Protein AF-A0A3E0Q149-F1 (afdb_monomer_lite)

pLDDT: mean 92.42, std 12.47, range [46.09, 98.69]

Foldseek 3Di:
DDWFKKKFWWPFQDDDDPLLVVLLVVLPQVQWDWDDDPRIIMIIGGDDDPDPVVRVVSSQNSCVSSVTHTDDMGHPPVRDDDDD

Sequence (84 aa):
MKKYQFSLILKGSPELTEELADALFEAGCDDGTPGTSAGVFSIDFHREADTLEAAINSAIENVAAAGYDVDQVQIEAGAMAQPA

Secondary structure (DSSP, 8-state):
-EEEEEEEEESS-----HHHHHHHHHTT-TTEEEEEETTEEEEEEEEEESSHHHHHHHHHHHHHHTT--EEEEE--TTTSPPP-

Radius of gyration: 12.74 Å; chains: 1; bounding box: 31×16×46 Å

Structure (mmCIF, N/CA/C/O backbone):
data_AF-A0A3E0Q149-F1
#
_entry.id   AF-A0A3E0Q149-F1
#
loop_
_atom_site.group_PDB
_atom_site.id
_atom_site.type_symbol
_atom_site.label_atom_id
_atom_site.label_alt_id
_atom_site.label_comp_id
_atom_site.label_asym_id
_atom_site.label_entity_id
_atom_site.label_seq_id
_atom_site.pdbx_PDB_ins_code
_atom_site.Cartn_x
_atom_site.Cartn_y
_atom_site.Cartn_z
_atom_site.occupancy
_atom_site.B_iso_or_equiv
_atom_site.auth_seq_id
_atom_site.auth_comp_id
_atom_site.auth_asym_id
_atom_site.auth_atom_id
_atom_site.pdbx_PDB_model_num
ATOM 1 N N . MET A 1 1 ? -15.756 3.744 12.503 1.00 75.94 1 MET A N 1
ATOM 2 C CA . MET A 1 1 ? -14.479 3.821 11.774 1.00 75.94 1 MET A CA 1
ATOM 3 C C . MET A 1 1 ? -13.580 4.910 12.337 1.00 75.94 1 MET A C 1
ATOM 5 O O . MET A 1 1 ? -14.066 5.931 12.816 1.00 75.94 1 MET A O 1
ATOM 9 N N . LYS A 1 2 ? -12.276 4.643 12.347 1.00 91.69 2 LYS A N 1
ATOM 10 C CA . LYS A 1 2 ? -11.193 5.560 12.710 1.00 91.69 2 LYS A CA 1
ATOM 11 C C . LYS A 1 2 ? -10.229 5.635 11.533 1.00 91.69 2 LYS A C 1
ATOM 13 O O . LYS A 1 2 ? -10.137 4.686 10.759 1.00 91.69 2 LYS A O 1
ATOM 18 N N . LYS A 1 3 ? -9.501 6.743 11.437 1.00 94.50 3 LYS A N 1
ATOM 19 C CA . LYS A 1 3 ? -8.439 6.918 10.453 1.00 94.50 3 LYS A CA 1
ATOM 20 C C . LYS A 1 3 ? -7.120 6.405 11.024 1.00 94.50 3 LYS A C 1
ATOM 22 O O . LYS A 1 3 ? -6.732 6.811 12.120 1.00 94.50 3 LYS A O 1
ATOM 27 N N . TYR A 1 4 ? -6.461 5.520 10.293 1.00 95.56 4 TYR A N 1
ATOM 28 C CA . TYR A 1 4 ? -5.186 4.909 10.644 1.00 95.56 4 TYR A CA 1
ATOM 29 C C . TYR A 1 4 ? -4.099 5.377 9.681 1.00 95.56 4 TYR A C 1
ATOM 31 O O . TYR A 1 4 ? -4.356 5.566 8.494 1.00 95.56 4 TYR A O 1
ATOM 39 N N . GLN A 1 5 ? -2.893 5.571 10.210 1.00 96.00 5 GLN A N 1
ATOM 40 C CA . GLN A 1 5 ? -1.708 5.930 9.436 1.00 96.00 5 GLN A CA 1
ATOM 41 C C . GLN A 1 5 ? -0.682 4.810 9.548 1.00 96.00 5 GLN A C 1
ATOM 43 O O . GLN A 1 5 ? -0.377 4.353 10.652 1.00 96.00 5 GLN A O 1
ATOM 48 N N . PHE A 1 6 ? -0.202 4.349 8.402 1.00 97.19 6 PHE A N 1
ATOM 49 C CA . PHE A 1 6 ? 0.815 3.312 8.268 1.00 97.19 6 PHE A CA 1
ATOM 50 C C . PHE A 1 6 ? 1.391 3.369 6.855 1.00 97.19 6 PHE A C 1
ATOM 52 O O . PHE A 1 6 ? 0.775 3.939 5.954 1.00 97.19 6 PHE A O 1
ATOM 59 N N . SER A 1 7 ? 2.536 2.728 6.655 1.00 97.81 7 SER A N 1
ATOM 60 C CA . SER A 1 7 ? 3.158 2.605 5.340 1.00 97.81 7 SER A CA 1
ATOM 61 C C . SER A 1 7 ? 3.300 1.138 4.963 1.00 97.81 7 SER A C 1
ATOM 63 O O . SER A 1 7 ? 3.658 0.305 5.800 1.00 97.81 7 SER A O 1
ATOM 65 N N . LEU A 1 8 ? 3.037 0.810 3.702 1.00 98.25 8 LEU A N 1
ATOM 66 C CA . LEU A 1 8 ? 3.366 -0.497 3.137 1.00 98.25 8 LEU A CA 1
ATOM 67 C C . LEU A 1 8 ? 4.644 -0.371 2.320 1.00 98.25 8 LEU A C 1
ATOM 69 O O . LEU A 1 8 ? 4.728 0.476 1.436 1.00 98.25 8 LEU A O 1
ATOM 73 N N . ILE A 1 9 ? 5.628 -1.212 2.613 1.00 98.06 9 ILE A N 1
ATOM 74 C CA . ILE A 1 9 ? 6.836 -1.358 1.803 1.00 98.06 9 ILE A CA 1
ATOM 75 C C . ILE A 1 9 ? 6.578 -2.465 0.798 1.00 98.06 9 ILE A C 1
ATOM 77 O O . ILE A 1 9 ? 6.206 -3.571 1.193 1.00 98.06 9 ILE A O 1
ATOM 81 N N . LEU A 1 10 ? 6.754 -2.177 -0.488 1.00 97.44 10 LEU A N 1
ATOM 82 C CA . LEU A 1 10 ? 6.560 -3.182 -1.528 1.00 97.44 10 LEU A CA 1
ATOM 83 C C . LEU A 1 10 ? 7.794 -4.073 -1.660 1.00 97.44 10 LEU A C 1
ATOM 85 O O . LEU A 1 10 ? 8.919 -3.655 -1.390 1.00 97.44 10 LEU A O 1
ATOM 89 N N . LYS A 1 11 ? 7.587 -5.313 -2.105 1.00 95.75 11 LYS A N 1
ATOM 90 C CA . LYS A 1 11 ? 8.688 -6.183 -2.512 1.00 95.75 11 LYS A CA 1
ATOM 91 C C . LYS A 1 11 ? 9.337 -5.622 -3.768 1.00 95.75 11 LYS A C 1
ATOM 93 O O . LYS A 1 11 ? 8.676 -5.338 -4.765 1.00 95.75 11 LYS A O 1
ATOM 98 N N . GLY A 1 12 ? 10.661 -5.538 -3.730 1.00 92.44 12 GLY A N 1
ATOM 99 C CA . GLY A 1 12 ? 11.434 -4.902 -4.787 1.00 92.44 12 GLY A CA 1
ATOM 100 C C . GLY A 1 12 ? 11.320 -3.378 -4.741 1.00 92.44 12 GLY A C 1
ATOM 101 O O . GLY A 1 12 ? 11.008 -2.784 -3.716 1.00 92.44 12 GLY A O 1
ATOM 102 N N . SER A 1 13 ? 11.630 -2.739 -5.862 1.00 90.94 13 SER A N 1
ATOM 103 C CA . SER A 1 13 ? 11.540 -1.287 -6.007 1.00 90.94 13 SER A CA 1
ATOM 104 C C . SER A 1 13 ? 11.048 -0.979 -7.416 1.00 90.94 13 SER A C 1
ATOM 106 O O . SER A 1 13 ? 11.876 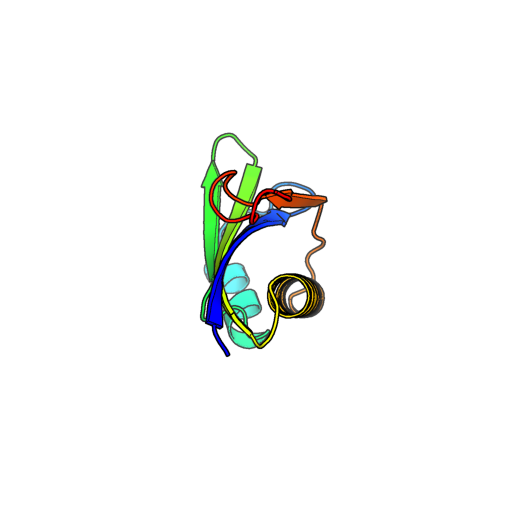-0.670 -8.279 1.00 90.94 13 SER A O 1
ATOM 108 N N . PRO A 1 14 ? 9.738 -1.138 -7.693 1.00 92.12 14 PRO A N 1
ATOM 109 C CA . PRO A 1 14 ? 9.187 -0.733 -8.978 1.00 92.12 14 PRO A CA 1
ATOM 110 C C . PRO A 1 14 ? 9.461 0.756 -9.221 1.00 92.12 14 PRO A C 1
ATOM 112 O O . PRO A 1 14 ? 9.616 1.538 -8.283 1.00 92.12 14 PRO A O 1
ATOM 115 N N . GLU A 1 15 ? 9.556 1.146 -10.487 1.00 94.31 15 GLU A N 1
ATOM 116 C CA . GLU A 1 15 ? 9.630 2.559 -10.844 1.00 94.31 15 GLU A CA 1
ATOM 117 C C . GLU A 1 15 ? 8.267 3.210 -10.595 1.00 94.31 15 GLU A C 1
ATOM 119 O O . GLU A 1 15 ? 7.231 2.641 -10.940 1.00 94.31 15 GLU A O 1
ATOM 124 N N . LEU A 1 16 ? 8.258 4.393 -9.978 1.00 95.44 16 LEU A N 1
ATOM 125 C CA . LEU A 1 16 ? 7.032 5.160 -9.788 1.00 95.44 16 LEU A CA 1
ATOM 126 C C . LEU A 1 16 ? 6.627 5.809 -11.116 1.00 95.44 16 LEU A C 1
ATOM 128 O O . LEU A 1 16 ? 7.118 6.886 -11.455 1.00 95.44 16 LEU A O 1
ATOM 132 N N . THR A 1 17 ? 5.742 5.145 -11.856 1.00 96.88 17 THR A N 1
ATOM 133 C CA . THR A 1 17 ? 5.140 5.663 -13.092 1.00 96.88 17 THR A CA 1
ATOM 134 C C . THR A 1 17 ? 3.684 6.072 -12.868 1.00 96.88 17 THR A C 1
ATOM 136 O O . THR A 1 17 ? 3.079 5.706 -11.855 1.00 96.88 17 THR A O 1
ATOM 139 N N . GLU A 1 18 ? 3.109 6.831 -13.806 1.00 96.81 18 GLU A N 1
ATOM 140 C CA . GLU A 1 18 ? 1.681 7.180 -13.766 1.00 96.81 18 GLU A CA 1
ATOM 141 C C . GLU A 1 18 ? 0.806 5.925 -13.846 1.00 96.81 18 GLU A C 1
ATOM 143 O O . GLU A 1 18 ? -0.125 5.788 -13.065 1.00 96.81 18 GLU A O 1
ATOM 148 N N . GLU A 1 19 ? 1.159 4.950 -14.687 1.00 97.50 19 GLU A N 1
ATOM 149 C CA . GLU A 1 19 ? 0.393 3.708 -14.836 1.00 97.50 19 GLU A CA 1
ATOM 150 C C . GLU A 1 19 ? 0.367 2.879 -13.548 1.00 97.50 19 GLU A C 1
ATOM 152 O O . GLU A 1 19 ? -0.643 2.258 -13.226 1.00 97.50 19 GLU A O 1
ATOM 157 N N . LEU A 1 20 ? 1.471 2.873 -12.793 1.00 96.56 20 LEU A N 1
ATOM 158 C CA . LEU A 1 20 ? 1.520 2.233 -11.481 1.00 96.56 20 LEU A CA 1
ATOM 159 C C . LEU A 1 20 ? 0.620 2.967 -10.482 1.00 96.56 20 LEU A C 1
ATOM 161 O O . LEU A 1 20 ? -0.108 2.326 -9.723 1.00 96.56 20 LEU A O 1
ATOM 165 N N . ALA A 1 21 ? 0.683 4.301 -10.459 1.00 97.06 21 ALA A N 1
ATOM 166 C CA . ALA A 1 21 ? -0.145 5.108 -9.568 1.00 97.06 21 ALA A CA 1
ATOM 167 C C . ALA A 1 21 ? -1.641 4.931 -9.881 1.00 97.06 21 ALA A C 1
ATOM 169 O O . ALA A 1 21 ? -2.433 4.742 -8.957 1.00 97.06 21 ALA A O 1
ATOM 170 N N . ASP A 1 22 ? -2.003 4.899 -11.163 1.00 97.94 22 ASP A N 1
ATOM 171 C CA . ASP A 1 22 ? -3.362 4.635 -11.632 1.00 97.94 22 ASP A CA 1
ATOM 172 C C . ASP A 1 22 ? -3.818 3.224 -11.241 1.00 97.94 22 ASP A C 1
ATOM 174 O O . ASP A 1 22 ? -4.902 3.069 -10.681 1.00 97.94 22 ASP A O 1
ATOM 178 N N . ALA A 1 23 ? -2.978 2.199 -11.427 1.00 98.06 23 ALA A N 1
ATOM 179 C CA . ALA A 1 23 ? -3.302 0.828 -11.024 1.00 98.06 23 ALA A CA 1
ATOM 180 C C . ALA A 1 23 ? -3.559 0.705 -9.510 1.00 98.06 23 ALA A C 1
ATOM 182 O O . ALA A 1 23 ? -4.490 0.017 -9.089 1.00 98.06 23 ALA A O 1
ATOM 183 N N . LEU A 1 24 ? -2.765 1.392 -8.679 1.00 98.12 24 LEU A N 1
ATOM 184 C CA . LEU A 1 24 ? -2.997 1.461 -7.234 1.00 98.12 24 LEU A CA 1
ATOM 185 C C . LEU A 1 24 ? -4.314 2.177 -6.911 1.00 98.12 24 LEU A C 1
ATOM 187 O O . LEU A 1 24 ? -5.087 1.691 -6.085 1.00 98.12 24 LEU A O 1
ATOM 191 N N . PHE A 1 25 ? -4.583 3.314 -7.555 1.00 97.69 25 PHE A N 1
ATOM 192 C CA . PHE A 1 25 ? -5.813 4.076 -7.354 1.00 97.69 25 PHE A CA 1
ATOM 193 C C . PHE A 1 25 ? -7.055 3.251 -7.723 1.00 97.69 25 PHE A C 1
ATOM 195 O O . PHE A 1 25 ? -7.980 3.134 -6.918 1.00 97.69 25 PHE A O 1
ATOM 202 N N . GLU A 1 26 ? -7.056 2.610 -8.894 1.00 98.31 26 GLU A N 1
ATOM 203 C CA . GLU A 1 26 ? -8.144 1.748 -9.372 1.00 98.31 26 GLU A CA 1
ATOM 204 C C . GLU A 1 26 ? -8.366 0.520 -8.481 1.00 98.31 26 GLU A C 1
ATOM 206 O O . GLU A 1 26 ? -9.504 0.081 -8.302 1.00 98.31 26 GLU A O 1
ATOM 211 N N . ALA A 1 27 ? -7.301 -0.005 -7.870 1.00 98.38 27 ALA A N 1
ATOM 212 C CA . ALA A 1 27 ? -7.386 -1.086 -6.893 1.00 98.38 27 ALA A CA 1
ATOM 213 C C . ALA A 1 27 ? -7.896 -0.630 -5.510 1.00 98.38 27 ALA A C 1
ATOM 215 O O . ALA A 1 27 ? -8.034 -1.451 -4.604 1.00 98.38 27 ALA A O 1
ATOM 216 N N . GLY A 1 28 ? -8.195 0.660 -5.328 1.00 97.94 28 GLY A N 1
ATOM 217 C CA . GLY A 1 28 ? -8.730 1.215 -4.087 1.00 97.94 28 GLY A CA 1
ATOM 218 C C . GLY A 1 28 ? -7.657 1.676 -3.103 1.00 97.94 28 GLY A C 1
ATOM 219 O O . GLY A 1 28 ? -7.874 1.615 -1.894 1.00 97.94 28 GLY A O 1
ATOM 220 N N . CYS A 1 29 ? -6.474 2.071 -3.574 1.00 97.94 29 CYS A N 1
ATOM 221 C CA . CYS A 1 29 ? -5.459 2.775 -2.779 1.00 97.94 29 CYS A CA 1
ATOM 222 C C . CYS A 1 29 ? -5.560 4.305 -2.947 1.00 97.94 29 CYS A C 1
ATOM 224 O O . CYS A 1 29 ? -4.542 4.992 -2.966 1.00 97.94 29 CYS A O 1
ATOM 226 N N . ASP A 1 30 ? -6.773 4.848 -3.072 1.00 97.56 30 ASP A N 1
ATOM 227 C CA . ASP A 1 30 ? -7.056 6.281 -3.269 1.00 97.56 30 ASP A CA 1
ATOM 228 C C . ASP A 1 30 ? -6.729 7.166 -2.049 1.00 97.56 30 ASP A C 1
ATOM 230 O O . ASP A 1 30 ? -6.674 8.393 -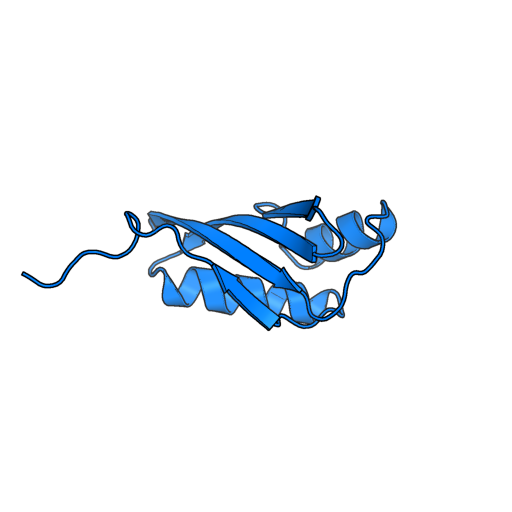2.137 1.00 97.56 30 ASP A O 1
ATOM 234 N N . ASP A 1 31 ? -6.462 6.537 -0.911 1.00 97.88 31 ASP A N 1
ATOM 235 C CA . ASP A 1 31 ? -6.020 7.117 0.355 1.00 97.88 31 ASP A CA 1
ATOM 236 C C . ASP A 1 31 ? -4.527 6.854 0.658 1.00 97.88 31 ASP A C 1
ATOM 238 O O . ASP A 1 31 ? -4.070 7.098 1.783 1.00 97.88 31 ASP A O 1
ATOM 242 N N . GLY A 1 32 ? -3.782 6.333 -0.323 1.00 96.94 32 GLY A N 1
ATOM 243 C CA . GLY A 1 32 ? -2.356 6.029 -0.245 1.00 96.94 32 GLY A CA 1
ATOM 244 C C . GLY A 1 32 ? -1.515 6.934 -1.146 1.00 96.94 32 GLY A C 1
ATOM 245 O O . GLY A 1 32 ? -1.885 7.217 -2.280 1.00 96.94 32 GLY A O 1
ATOM 246 N N . THR A 1 33 ? -0.354 7.380 -0.661 1.00 97.50 33 THR A N 1
ATOM 247 C CA . THR A 1 33 ? 0.627 8.113 -1.482 1.00 97.50 33 THR A CA 1
ATOM 248 C C . THR A 1 33 ? 1.826 7.217 -1.788 1.00 97.50 33 THR A C 1
ATOM 250 O O . THR A 1 33 ? 2.597 6.934 -0.869 1.00 97.50 33 THR A O 1
ATOM 253 N N . PRO A 1 34 ? 2.006 6.747 -3.036 1.00 97.44 34 PRO A N 1
ATOM 254 C CA . PRO A 1 34 ? 3.193 5.995 -3.414 1.00 97.44 34 PRO A CA 1
ATOM 255 C C . PRO A 1 34 ? 4.423 6.905 -3.504 1.00 97.44 34 PRO A C 1
ATOM 257 O O . PRO A 1 34 ? 4.344 8.062 -3.920 1.00 97.44 34 PRO A O 1
ATOM 260 N N . GLY A 1 35 ? 5.582 6.366 -3.146 1.00 96.44 35 GLY A N 1
ATOM 261 C CA . GLY A 1 35 ? 6.852 7.074 -3.174 1.00 96.44 35 GLY A CA 1
ATOM 262 C C . GLY A 1 35 ? 8.037 6.121 -3.238 1.00 96.44 35 GLY A C 1
ATOM 263 O O . GLY A 1 35 ? 7.933 4.925 -2.968 1.00 96.44 35 GLY A O 1
ATOM 264 N N . THR A 1 36 ? 9.197 6.655 -3.604 1.00 95.25 36 THR A N 1
ATOM 265 C CA . THR A 1 36 ? 10.454 5.904 -3.580 1.00 95.25 36 THR A CA 1
ATOM 266 C C . THR A 1 36 ? 11.528 6.727 -2.893 1.00 95.25 36 THR A C 1
ATOM 268 O O . THR A 1 36 ? 11.743 7.891 -3.226 1.00 95.25 36 THR A O 1
ATOM 271 N N . SER A 1 37 ? 12.234 6.115 -1.947 1.00 92.75 37 SER A N 1
ATOM 272 C CA . SER A 1 37 ? 13.357 6.736 -1.250 1.00 92.75 37 SER A CA 1
ATOM 273 C C . SER A 1 37 ? 14.479 5.725 -1.081 1.00 92.75 37 SER A C 1
ATOM 275 O O . SER A 1 37 ? 14.248 4.610 -0.628 1.00 92.75 37 SER A O 1
ATOM 277 N N . ALA A 1 38 ? 15.698 6.095 -1.485 1.00 92.56 38 ALA A N 1
ATOM 278 C CA . ALA A 1 38 ? 16.889 5.244 -1.386 1.00 92.56 38 ALA A CA 1
ATOM 279 C C . ALA A 1 38 ? 16.710 3.809 -1.945 1.00 92.56 38 ALA A C 1
ATOM 281 O O . ALA A 1 38 ? 17.281 2.860 -1.414 1.00 92.56 38 ALA A O 1
ATOM 282 N N . GLY A 1 39 ? 15.928 3.651 -3.021 1.00 92.12 39 GLY A N 1
ATOM 283 C CA . GLY A 1 39 ? 15.648 2.345 -3.635 1.00 92.12 39 GLY A CA 1
ATOM 284 C C . GLY A 1 39 ? 14.635 1.486 -2.872 1.00 92.12 39 GLY A C 1
ATOM 285 O O . GLY A 1 39 ? 14.585 0.280 -3.086 1.00 92.12 39 GLY A O 1
ATOM 286 N N . VAL A 1 40 ? 13.857 2.091 -1.974 1.00 95.25 40 VAL A N 1
ATOM 287 C CA . VAL A 1 40 ? 12.734 1.459 -1.279 1.00 95.25 40 VAL A CA 1
ATOM 288 C C . VAL A 1 40 ? 11.452 2.114 -1.763 1.00 95.25 40 VAL A C 1
ATOM 290 O O . VAL A 1 40 ? 11.302 3.333 -1.650 1.00 95.25 40 VAL A O 1
ATOM 293 N N . PHE A 1 41 ? 10.541 1.307 -2.302 1.00 97.38 41 PHE A N 1
ATOM 294 C CA . PHE A 1 41 ? 9.209 1.764 -2.673 1.00 97.38 41 PHE A CA 1
ATOM 295 C C . PHE A 1 41 ? 8.252 1.591 -1.495 1.00 97.38 41 PHE A C 1
ATOM 297 O O . PHE A 1 41 ? 8.148 0.503 -0.922 1.00 97.38 41 PHE A O 1
ATOM 304 N N . SER A 1 42 ? 7.538 2.656 -1.150 1.00 97.75 42 SER A N 1
ATOM 305 C CA . SER A 1 42 ? 6.560 2.668 -0.068 1.00 97.75 42 SER A CA 1
ATOM 306 C C . SER A 1 42 ? 5.262 3.333 -0.498 1.00 97.75 42 SER A C 1
ATOM 308 O O . SER A 1 42 ?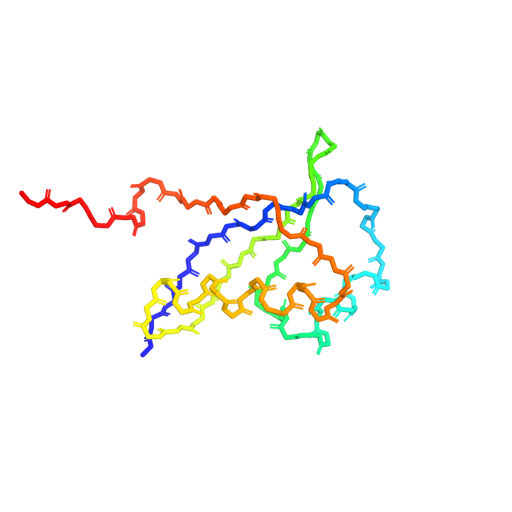 5.246 4.153 -1.413 1.00 97.75 42 SER A O 1
ATOM 310 N N . ILE A 1 43 ? 4.171 2.994 0.180 1.00 98.25 43 ILE A N 1
ATOM 311 C CA . ILE A 1 43 ? 2.887 3.681 0.050 1.00 98.25 43 ILE A CA 1
ATOM 312 C C . ILE A 1 43 ? 2.446 4.124 1.439 1.00 98.25 43 ILE A C 1
ATOM 314 O O . ILE A 1 43 ? 2.265 3.278 2.316 1.00 98.25 43 ILE A O 1
ATOM 318 N N . ASP A 1 44 ? 2.271 5.430 1.626 1.00 97.94 44 ASP A N 1
ATOM 319 C CA . ASP A 1 44 ? 1.839 6.027 2.890 1.00 97.94 44 ASP A CA 1
ATOM 320 C C . ASP A 1 44 ? 0.315 6.157 2.924 1.00 97.94 44 ASP A C 1
ATOM 322 O O . ASP A 1 44 ? -0.267 6.953 2.183 1.00 97.94 44 ASP A O 1
ATOM 326 N N . PHE A 1 45 ? -0.335 5.378 3.787 1.00 98.12 45 PHE A N 1
ATOM 327 C CA . PHE A 1 45 ? -1.789 5.281 3.877 1.00 98.12 45 PHE A CA 1
ATOM 328 C C . PHE A 1 45 ? -2.388 6.151 4.973 1.00 98.12 45 PHE A C 1
ATOM 330 O O . PHE A 1 45 ? -1.838 6.326 6.062 1.00 98.12 45 PHE A O 1
ATOM 337 N N . HIS A 1 46 ? -3.595 6.623 4.683 1.00 96.88 46 HIS A N 1
ATOM 338 C CA . HIS A 1 46 ? -4.456 7.391 5.566 1.00 96.88 46 HIS A CA 1
ATOM 339 C C . HIS A 1 46 ? -5.861 6.768 5.588 1.00 96.88 46 HIS A C 1
ATOM 341 O O . HIS A 1 46 ? -6.845 7.415 5.225 1.00 96.88 46 HIS A O 1
ATOM 347 N N . ARG A 1 47 ? -5.946 5.507 6.026 1.00 96.94 47 ARG A N 1
ATOM 348 C CA . ARG A 1 47 ? -7.095 4.627 5.781 1.00 96.94 47 ARG A CA 1
ATOM 349 C C . ARG A 1 47 ? -8.139 4.618 6.880 1.00 96.94 47 ARG A C 1
ATOM 351 O O . ARG A 1 47 ? -7.812 4.508 8.062 1.00 96.94 47 ARG A O 1
ATOM 358 N N . GLU A 1 48 ? -9.409 4.687 6.495 1.00 97.25 48 GLU A N 1
ATOM 359 C CA . GLU A 1 48 ? -10.536 4.527 7.413 1.00 97.25 48 GLU A CA 1
ATOM 360 C C . GLU A 1 48 ? -10.948 3.058 7.540 1.00 97.25 48 GLU A C 1
ATOM 362 O O . GLU A 1 48 ? -11.207 2.383 6.550 1.00 97.25 48 GLU A O 1
ATOM 367 N N . ALA A 1 49 ? -11.020 2.561 8.775 1.00 97.12 49 ALA A N 1
ATOM 368 C CA . ALA A 1 49 ? -11.499 1.212 9.071 1.00 97.12 49 ALA A CA 1
ATOM 369 C C . ALA A 1 49 ? -12.008 1.109 10.516 1.00 97.12 49 ALA A C 1
ATOM 371 O O . ALA A 1 49 ? -11.900 2.052 11.308 1.00 97.12 49 ALA A O 1
ATOM 372 N N . ASP A 1 50 ? -12.559 -0.043 10.894 1.00 96.56 50 ASP A N 1
ATOM 373 C CA . ASP A 1 50 ? -12.977 -0.300 12.278 1.00 96.56 50 ASP A CA 1
ATOM 374 C C . ASP A 1 50 ? -11.807 -0.651 13.209 1.00 96.56 50 ASP A C 1
ATOM 376 O O . ASP A 1 50 ? -11.857 -0.337 14.401 1.00 96.56 50 ASP A O 1
ATOM 380 N N . THR A 1 51 ? -10.735 -1.240 12.670 1.00 95.88 51 THR A N 1
ATOM 381 C CA . THR A 1 51 ? -9.497 -1.562 13.396 1.00 95.88 51 THR A CA 1
ATOM 382 C C . THR A 1 51 ? -8.263 -1.284 12.533 1.00 95.88 51 THR A C 1
ATOM 384 O O . THR A 1 51 ? -8.353 -1.235 11.307 1.00 95.88 51 THR A O 1
ATOM 387 N N . LEU A 1 52 ? -7.094 -1.134 13.171 1.00 95.44 52 LEU A N 1
ATOM 388 C CA . LEU A 1 52 ? -5.814 -0.990 12.465 1.00 95.44 52 LEU A CA 1
ATOM 389 C C . LEU A 1 52 ? -5.516 -2.221 11.598 1.00 95.44 52 LEU A C 1
ATOM 391 O O . LEU A 1 52 ? -5.086 -2.085 10.461 1.00 95.44 52 LEU A O 1
ATOM 395 N N . GLU A 1 53 ? -5.795 -3.415 12.121 1.00 96.50 53 GLU A N 1
ATOM 396 C CA . GLU A 1 53 ? -5.639 -4.675 11.391 1.00 96.50 53 GLU A CA 1
ATOM 397 C C . GLU A 1 53 ? -6.508 -4.712 10.126 1.00 96.50 53 GLU A C 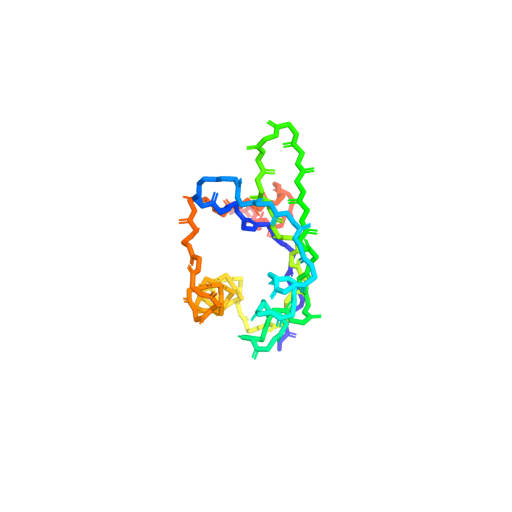1
ATOM 399 O O . GLU A 1 53 ? -6.016 -5.064 9.059 1.00 96.50 53 GLU A O 1
ATOM 404 N N . ALA A 1 54 ? -7.770 -4.276 10.208 1.00 97.94 54 ALA A N 1
ATOM 405 C CA . ALA A 1 54 ? -8.647 -4.194 9.041 1.00 97.94 54 ALA A CA 1
ATOM 406 C C . ALA A 1 54 ? -8.145 -3.167 8.007 1.00 97.94 54 ALA A C 1
ATOM 408 O O . ALA A 1 54 ? -8.217 -3.415 6.802 1.00 97.94 54 ALA A O 1
ATOM 409 N N . ALA A 1 55 ? -7.597 -2.035 8.464 1.00 97.81 55 ALA A N 1
ATOM 410 C CA . ALA A 1 55 ? -6.994 -1.038 7.581 1.00 97.81 55 ALA A CA 1
ATOM 411 C C . ALA A 1 55 ? -5.767 -1.600 6.841 1.00 97.81 55 ALA A C 1
ATOM 413 O O . ALA A 1 55 ? -5.661 -1.454 5.627 1.00 97.81 55 ALA A O 1
ATOM 414 N N . ILE A 1 56 ? -4.872 -2.288 7.557 1.00 98.12 56 ILE A N 1
ATOM 415 C CA . ILE A 1 56 ? -3.668 -2.896 6.980 1.00 98.12 56 ILE A CA 1
ATOM 416 C C . ILE A 1 56 ? -4.037 -4.020 6.006 1.00 98.12 56 ILE A C 1
ATOM 418 O O . ILE A 1 56 ? -3.547 -4.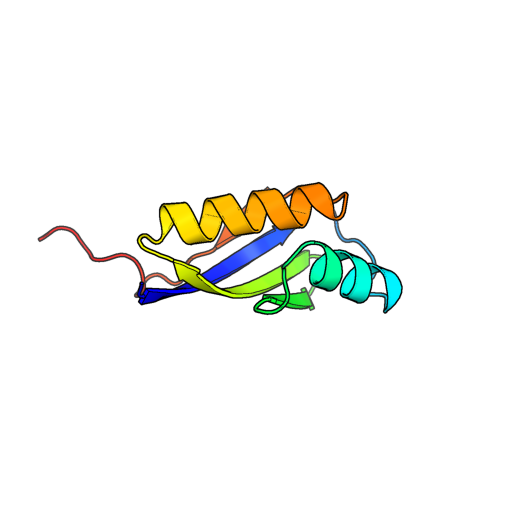024 4.881 1.00 98.12 56 ILE A O 1
ATOM 422 N N . ASN A 1 57 ? -4.919 -4.943 6.402 1.00 98.38 57 ASN A N 1
ATOM 423 C CA . ASN A 1 57 ? -5.288 -6.087 5.563 1.00 98.38 57 ASN A CA 1
ATOM 424 C C . ASN A 1 57 ? -5.958 -5.640 4.259 1.00 98.38 57 ASN A C 1
ATOM 426 O O . ASN A 1 57 ? -5.551 -6.088 3.192 1.00 98.38 57 ASN A O 1
ATOM 430 N N . SER A 1 58 ? -6.901 -4.693 4.322 1.00 98.50 58 SER A N 1
ATOM 431 C CA . SER A 1 58 ? -7.521 -4.142 3.107 1.00 98.50 58 SER A CA 1
ATOM 432 C C . SER A 1 58 ? -6.518 -3.404 2.213 1.00 98.50 58 SER A C 1
ATOM 434 O O . SER A 1 58 ? -6.624 -3.460 0.994 1.00 98.50 58 SER A O 1
ATOM 436 N N . ALA A 1 59 ? -5.517 -2.723 2.782 1.00 98.56 59 ALA A N 1
ATOM 437 C CA . ALA A 1 59 ? -4.463 -2.086 1.988 1.00 98.56 59 ALA A C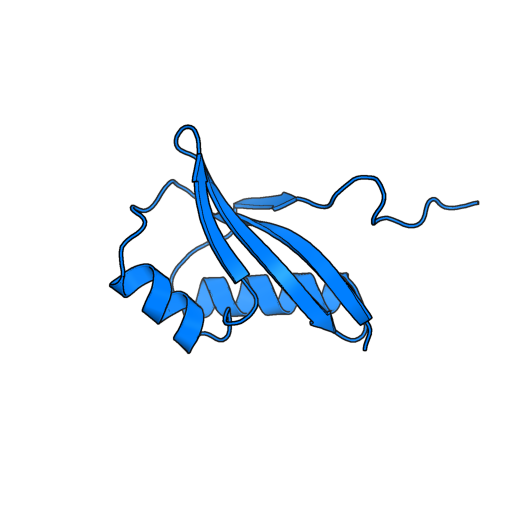A 1
ATOM 438 C C . ALA A 1 59 ? -3.552 -3.109 1.301 1.00 98.56 59 ALA A C 1
ATOM 440 O O . ALA A 1 59 ? -3.224 -2.936 0.131 1.00 98.56 59 ALA A O 1
ATOM 441 N N . ILE A 1 60 ? -3.202 -4.202 1.982 1.00 98.56 60 ILE A N 1
ATOM 442 C CA . ILE A 1 60 ? -2.441 -5.305 1.383 1.00 98.56 60 ILE A CA 1
ATOM 443 C C . ILE A 1 60 ? -3.236 -5.958 0.242 1.00 98.56 60 ILE A C 1
ATOM 445 O O . ILE A 1 60 ? -2.670 -6.211 -0.820 1.00 98.56 60 ILE A O 1
ATOM 449 N N . GLU A 1 61 ? -4.536 -6.201 0.432 1.00 98.62 61 GLU A N 1
ATOM 450 C CA . GLU A 1 61 ? -5.419 -6.762 -0.602 1.00 98.62 61 GLU A CA 1
ATOM 451 C C . GLU A 1 61 ? -5.491 -5.865 -1.845 1.00 98.62 61 GLU A C 1
ATOM 453 O O . GLU A 1 61 ? -5.361 -6.360 -2.964 1.00 98.62 61 GLU A O 1
ATOM 458 N N . ASN A 1 62 ? -5.620 -4.550 -1.658 1.00 98.69 62 ASN A N 1
ATOM 459 C CA . ASN A 1 62 ? -5.663 -3.590 -2.762 1.00 98.69 62 ASN A CA 1
ATOM 460 C C . ASN A 1 62 ? -4.324 -3.530 -3.514 1.00 98.69 62 ASN A C 1
ATOM 462 O O . ASN A 1 62 ? -4.293 -3.575 -4.742 1.00 98.69 62 ASN A O 1
ATOM 466 N N . VAL A 1 63 ? -3.197 -3.511 -2.797 1.00 98.38 63 VAL A N 1
ATOM 467 C CA . VAL A 1 63 ? -1.858 -3.564 -3.410 1.00 98.38 63 VAL A CA 1
ATOM 468 C C . VAL A 1 63 ? -1.659 -4.858 -4.213 1.00 98.38 63 VAL A C 1
ATOM 470 O O . VAL A 1 63 ? -1.146 -4.813 -5.333 1.00 98.38 63 VAL A O 1
ATOM 473 N N . ALA A 1 64 ? -2.123 -5.996 -3.688 1.00 98.19 64 ALA A N 1
ATOM 474 C CA . ALA A 1 64 ? -2.087 -7.275 -4.395 1.00 98.19 64 ALA A CA 1
ATOM 475 C C . ALA A 1 64 ? -2.978 -7.276 -5.646 1.00 98.19 64 ALA A C 1
ATOM 477 O O . ALA A 1 64 ? -2.576 -7.799 -6.686 1.00 98.19 64 ALA A O 1
ATOM 478 N N . ALA A 1 65 ? -4.159 -6.656 -5.582 1.00 98.19 65 ALA A N 1
ATOM 479 C CA . ALA A 1 65 ? -5.050 -6.500 -6.732 1.00 98.19 65 ALA A CA 1
ATOM 480 C C . ALA A 1 65 ? -4.444 -5.614 -7.837 1.00 98.19 65 ALA A C 1
ATOM 482 O O . ALA A 1 65 ? -4.685 -5.872 -9.015 1.00 98.19 65 ALA A O 1
ATOM 483 N N . ALA A 1 66 ? -3.603 -4.641 -7.472 1.00 97.50 66 ALA A N 1
ATOM 484 C CA . ALA A 1 66 ? -2.800 -3.852 -8.410 1.00 97.50 66 ALA A CA 1
ATOM 485 C C . ALA A 1 66 ? -1.590 -4.620 -8.991 1.00 97.50 66 ALA A C 1
ATOM 487 O O . ALA A 1 66 ? -0.889 -4.101 -9.856 1.00 97.50 66 ALA A O 1
ATOM 488 N N . GLY A 1 67 ? -1.343 -5.860 -8.548 1.00 97.44 67 GLY A N 1
ATOM 489 C CA . GLY A 1 67 ? -0.278 -6.723 -9.065 1.00 97.44 67 GLY A CA 1
ATOM 490 C C . GLY A 1 67 ? 1.064 -6.597 -8.342 1.00 97.44 67 GLY A C 1
ATOM 491 O O . GLY A 1 67 ? 2.080 -7.041 -8.879 1.00 97.44 67 GLY A O 1
ATOM 492 N N . TYR A 1 68 ? 1.084 -6.019 -7.139 1.00 97.50 68 TYR A N 1
ATOM 493 C CA . TYR A 1 68 ? 2.297 -5.847 -6.341 1.00 97.50 68 TYR A CA 1
ATOM 494 C C . TYR A 1 68 ? 2.232 -6.634 -5.032 1.00 97.50 68 TYR A C 1
ATOM 496 O O . TYR A 1 68 ? 1.169 -6.854 -4.463 1.00 97.50 68 TYR A O 1
ATOM 504 N N . ASP A 1 69 ? 3.393 -7.026 -4.517 1.00 97.19 69 ASP A N 1
ATOM 505 C CA . ASP A 1 69 ? 3.501 -7.702 -3.227 1.00 97.19 69 ASP A CA 1
ATOM 506 C C . ASP A 1 69 ? 4.014 -6.746 -2.149 1.00 97.19 69 ASP A C 1
ATOM 508 O O . ASP A 1 69 ? 4.890 -5.920 -2.401 1.00 97.19 69 ASP A O 1
ATOM 512 N N . VAL A 1 70 ? 3.536 -6.919 -0.919 1.00 97.81 70 VAL A N 1
ATOM 513 C CA . VAL A 1 70 ? 4.017 -6.192 0.264 1.00 97.81 70 VAL A CA 1
ATOM 514 C C . VAL A 1 70 ? 5.122 -6.999 0.952 1.00 97.81 70 VAL A C 1
ATOM 516 O O . VAL A 1 70 ? 4.987 -8.207 1.154 1.00 97.81 70 VAL A O 1
ATOM 519 N N . ASP A 1 71 ? 6.223 -6.338 1.307 1.00 97.56 71 ASP A N 1
ATOM 520 C CA . ASP A 1 71 ? 7.338 -6.908 2.072 1.00 97.56 71 ASP A CA 1
ATOM 521 C C . ASP A 1 71 ? 7.168 -6.678 3.578 1.00 97.56 71 ASP A C 1
ATOM 523 O O . ASP A 1 71 ? 7.306 -7.598 4.384 1.00 97.56 71 ASP A O 1
ATOM 527 N N . GLN A 1 72 ? 6.813 -5.449 3.964 1.00 96.69 72 GLN A N 1
ATOM 528 C CA . GLN A 1 72 ? 6.701 -5.044 5.361 1.00 96.69 72 GLN A CA 1
ATOM 529 C C . GLN A 1 72 ? 5.621 -3.976 5.560 1.00 96.69 72 GLN A C 1
ATOM 531 O O . GLN A 1 72 ? 5.430 -3.096 4.725 1.00 96.69 72 GLN A O 1
ATOM 536 N N . VAL A 1 73 ? 4.973 -4.008 6.726 1.00 97.69 73 VAL A N 1
ATOM 537 C CA . VAL A 1 73 ? 4.136 -2.915 7.237 1.00 97.69 73 VAL A CA 1
ATOM 538 C C . VAL A 1 73 ? 4.946 -2.081 8.230 1.00 97.69 73 VAL A C 1
ATOM 540 O O . VAL A 1 73 ? 5.547 -2.629 9.159 1.00 97.69 73 VAL A O 1
ATOM 543 N N . GLN A 1 74 ? 4.956 -0.763 8.056 1.00 95.88 74 GLN A N 1
ATOM 544 C CA . GLN A 1 74 ? 5.540 0.187 8.999 1.00 95.88 74 GLN A CA 1
ATOM 545 C C . GLN A 1 74 ? 4.436 0.980 9.693 1.00 95.88 74 GLN A C 1
ATOM 547 O O . GLN A 1 74 ? 3.531 1.512 9.056 1.00 95.88 74 GLN A O 1
ATOM 552 N N . ILE A 1 75 ? 4.511 1.046 11.019 1.00 93.62 75 ILE A N 1
ATOM 553 C CA . ILE A 1 75 ? 3.559 1.759 11.870 1.00 93.62 75 ILE A CA 1
ATOM 554 C C . ILE A 1 75 ? 4.387 2.668 12.772 1.00 93.62 75 ILE A C 1
ATOM 556 O O . ILE A 1 75 ? 5.357 2.209 13.382 1.00 93.62 75 ILE A O 1
ATOM 560 N N . GLU A 1 76 ? 4.022 3.945 12.879 1.00 81.88 76 GLU A N 1
ATOM 561 C CA . GLU A 1 76 ? 4.716 4.844 13.800 1.00 81.88 76 GLU A CA 1
ATOM 562 C C . GLU A 1 76 ? 4.523 4.389 15.252 1.00 81.88 76 GLU A C 1
ATOM 564 O O . GLU A 1 76 ? 3.426 4.018 15.673 1.00 81.88 76 GLU A O 1
ATOM 569 N N . ALA A 1 77 ? 5.590 4.451 16.052 1.00 67.38 77 ALA A N 1
ATOM 570 C CA . ALA A 1 77 ? 5.608 3.924 17.418 1.00 67.38 77 ALA A CA 1
ATOM 571 C C . ALA A 1 77 ? 4.559 4.559 18.362 1.00 67.38 77 ALA A C 1
ATOM 573 O O . ALA A 1 77 ? 4.242 3.974 19.394 1.00 67.38 77 ALA A O 1
ATOM 574 N N . GLY A 1 78 ? 3.995 5.723 18.013 1.00 60.31 78 GLY A N 1
ATOM 575 C CA . GLY A 1 78 ? 2.896 6.366 18.746 1.00 60.31 78 GLY A CA 1
ATOM 576 C C . GLY A 1 78 ? 1.488 5.878 18.372 1.00 60.31 78 GLY A C 1
ATOM 577 O O . GLY A 1 78 ? 0.536 6.182 19.088 1.00 60.31 78 GLY A O 1
ATOM 578 N N . ALA A 1 79 ? 1.336 5.128 17.277 1.00 57.84 79 ALA A N 1
ATOM 579 C CA . ALA A 1 79 ? 0.045 4.625 16.801 1.00 57.84 79 ALA A CA 1
ATOM 580 C C . ALA A 1 79 ? -0.363 3.291 17.454 1.00 57.84 79 ALA A C 1
ATOM 582 O O . ALA A 1 79 ? -1.538 2.919 17.430 1.00 57.84 79 ALA A O 1
ATOM 583 N N . MET A 1 80 ? 0.583 2.585 18.080 1.00 52.72 80 MET A N 1
ATOM 584 C CA . MET A 1 80 ? 0.290 1.404 18.889 1.00 52.72 80 MET A CA 1
ATOM 585 C C . MET A 1 80 ? -0.009 1.839 20.324 1.00 52.72 80 MET A C 1
ATOM 587 O O . MET A 1 80 ? 0.871 2.336 21.025 1.00 52.72 80 MET A O 1
ATOM 591 N N . ALA A 1 81 ? -1.252 1.654 20.775 1.00 56.62 81 ALA A N 1
ATOM 592 C CA . ALA A 1 81 ? -1.585 1.828 22.184 1.00 56.62 81 ALA A CA 1
ATOM 593 C C . ALA A 1 81 ? -0.694 0.893 23.016 1.00 56.62 81 ALA A C 1
ATOM 595 O O . ALA A 1 81 ? -0.750 -0.328 22.856 1.00 56.62 81 ALA A O 1
ATOM 596 N N . GLN A 1 82 ? 0.153 1.467 23.872 1.00 46.09 82 GLN A N 1
ATOM 597 C CA . GLN A 1 82 ? 0.963 0.681 24.794 1.00 46.09 82 GLN A CA 1
ATOM 598 C C . GLN A 1 82 ? 0.030 -0.046 25.772 1.00 46.09 82 GLN A C 1
ATOM 600 O O . GLN A 1 82 ? -0.893 0.585 26.301 1.00 46.09 82 GLN A O 1
ATOM 605 N N . PRO A 1 83 ? 0.227 -1.353 26.014 1.00 53.50 83 PRO A N 1
ATOM 606 C CA . PRO A 1 83 ? -0.453 -2.013 27.116 1.00 53.50 83 PRO A CA 1
ATOM 607 C C . PRO A 1 83 ? -0.035 -1.335 28.429 1.00 53.50 83 PRO A C 1
ATOM 609 O O . PRO A 1 83 ? 1.139 -1.004 28.608 1.00 53.50 83 PRO A O 1
ATOM 612 N N . ALA A 1 84 ? -1.025 -1.081 29.289 1.00 51.47 84 ALA A N 1
ATOM 613 C CA . ALA A 1 84 ? -0.845 -0.492 30.616 1.00 51.47 84 ALA A CA 1
ATOM 614 C C . ALA A 1 84 ? -0.069 -1.414 31.566 1.00 51.47 84 ALA A C 1
ATOM 616 O O . ALA A 1 84 ? -0.191 -2.653 31.415 1.00 51.47 84 ALA A O 1
#